Protein AF-A0A2P6RKP5-F1 (afdb_monomer_lite)

Radius of gyration: 16.76 Å; chains: 1; bounding box: 33×38×36 Å

Structure (mmCIF, N/CA/C/O backbone):
data_AF-A0A2P6RKP5-F1
#
_entry.id   AF-A0A2P6RKP5-F1
#
loop_
_atom_site.group_PDB
_atom_site.id
_atom_site.type_symbol
_atom_site.label_atom_id
_atom_site.label_alt_id
_atom_site.label_comp_id
_atom_site.label_asym_id
_atom_site.label_entity_id
_atom_site.label_seq_id
_atom_site.pdbx_PDB_ins_code
_atom_site.Cartn_x
_atom_site.Cartn_y
_atom_site.Cartn_z
_atom_site.occupancy
_atom_site.B_iso_or_equiv
_atom_site.auth_seq_id
_atom_site.auth_comp_id
_atom_site.auth_asym_id
_atom_site.auth_atom_id
_atom_site.pdbx_PDB_model_num
ATOM 1 N N . MET A 1 1 ? 1.418 -1.242 -13.454 1.00 87.12 1 MET A N 1
ATOM 2 C CA . MET A 1 1 ? 2.457 -1.497 -12.426 1.00 87.12 1 MET A CA 1
ATOM 3 C C . MET A 1 1 ? 1.834 -1.884 -11.076 1.00 87.12 1 MET A C 1
ATOM 5 O O . MET A 1 1 ? 0.778 -1.359 -10.727 1.00 87.12 1 MET A O 1
ATOM 9 N N . TRP A 1 2 ? 2.451 -2.793 -10.311 1.00 90.06 2 TRP A N 1
ATOM 10 C CA . TRP A 1 2 ? 1.971 -3.249 -8.994 1.00 90.06 2 TRP A CA 1
ATOM 11 C C . TRP A 1 2 ? 2.965 -2.906 -7.888 1.00 90.06 2 TRP A C 1
ATOM 13 O O . TRP A 1 2 ? 4.167 -2.836 -8.128 1.00 90.06 2 TRP A O 1
ATOM 23 N N . ILE A 1 3 ? 2.462 -2.688 -6.673 1.00 90.75 3 ILE A N 1
ATOM 24 C CA . ILE A 1 3 ? 3.276 -2.501 -5.470 1.00 90.75 3 ILE A CA 1
ATOM 25 C C . ILE A 1 3 ? 2.942 -3.581 -4.450 1.00 90.75 3 ILE A C 1
ATOM 27 O O . ILE A 1 3 ? 1.779 -3.775 -4.098 1.00 90.75 3 ILE A O 1
ATOM 31 N N . LEU A 1 4 ? 3.977 -4.267 -3.978 1.00 90.94 4 LEU A N 1
ATOM 32 C CA . LEU A 1 4 ? 3.897 -5.295 -2.953 1.00 90.94 4 LEU A CA 1
ATOM 33 C C . LEU A 1 4 ? 4.426 -4.735 -1.645 1.00 90.94 4 LEU A C 1
ATOM 35 O O . LEU A 1 4 ? 5.481 -4.104 -1.625 1.00 90.94 4 LEU A O 1
ATOM 39 N N . LYS A 1 5 ? 3.687 -4.960 -0.561 1.00 89.44 5 LYS A N 1
ATOM 40 C CA . LYS A 1 5 ? 4.073 -4.536 0.788 1.00 89.44 5 LYS A CA 1
ATOM 41 C C . LYS A 1 5 ? 3.845 -5.660 1.778 1.00 89.44 5 LYS A C 1
ATOM 43 O O . LYS A 1 5 ? 2.834 -6.358 1.697 1.00 89.44 5 LYS A O 1
ATOM 48 N N . VAL A 1 6 ? 4.749 -5.802 2.738 1.00 88.12 6 VAL A N 1
ATOM 49 C CA . VAL A 1 6 ? 4.544 -6.720 3.860 1.00 88.12 6 VAL A CA 1
ATOM 50 C C . VAL A 1 6 ? 3.456 -6.168 4.780 1.00 88.12 6 VAL A C 1
ATOM 52 O O . VAL A 1 6 ? 3.402 -4.969 5.048 1.00 88.12 6 VAL A O 1
ATOM 55 N N . TRP A 1 7 ? 2.583 -7.047 5.265 1.00 81.81 7 TRP A N 1
ATOM 56 C CA . TRP A 1 7 ? 1.406 -6.676 6.057 1.00 81.81 7 TRP A CA 1
ATOM 57 C C . TRP A 1 7 ? 1.733 -6.043 7.423 1.00 81.81 7 TRP A C 1
ATOM 59 O O . TRP A 1 7 ? 0.963 -5.215 7.902 1.00 81.81 7 TRP A O 1
ATOM 69 N N . ASN A 1 8 ? 2.855 -6.419 8.049 1.00 80.81 8 ASN A N 1
ATOM 70 C CA . ASN A 1 8 ? 3.230 -5.990 9.404 1.00 80.81 8 ASN A CA 1
ATOM 71 C C . ASN A 1 8 ? 4.451 -5.061 9.459 1.00 80.81 8 ASN A C 1
ATOM 73 O O . ASN A 1 8 ? 4.871 -4.680 10.552 1.00 80.81 8 ASN A O 1
ATOM 77 N N . MET A 1 9 ? 5.036 -4.705 8.312 1.00 77.81 9 MET A N 1
ATOM 78 C CA . MET A 1 9 ? 6.216 -3.845 8.271 1.00 77.81 9 MET A CA 1
ATOM 79 C C . MET A 1 9 ? 5.841 -2.418 7.884 1.00 77.81 9 MET A C 1
ATOM 81 O O . MET A 1 9 ? 4.965 -2.164 7.059 1.00 77.81 9 MET A O 1
ATOM 85 N N . ALA A 1 10 ? 6.544 -1.463 8.485 1.00 75.19 10 ALA A N 1
ATOM 86 C CA . ALA A 1 10 ? 6.400 -0.042 8.204 1.00 75.19 10 ALA A CA 1
ATOM 87 C C . ALA A 1 10 ? 7.679 0.511 7.559 1.00 75.19 10 ALA A C 1
ATOM 89 O O . ALA A 1 10 ? 8.705 -0.161 7.500 1.00 75.19 10 ALA A O 1
ATOM 90 N N . ARG A 1 11 ? 7.635 1.781 7.132 1.00 71.00 11 ARG A N 1
ATOM 91 C CA . ARG A 1 11 ? 8.797 2.536 6.616 1.00 71.00 11 ARG A CA 1
ATOM 92 C C . ARG A 1 11 ? 9.394 1.999 5.305 1.00 71.00 11 ARG A C 1
ATOM 94 O O . ARG A 1 11 ? 10.603 2.042 5.131 1.00 71.00 11 ARG A O 1
ATOM 101 N N . THR A 1 12 ? 8.556 1.508 4.389 1.00 72.19 12 THR A N 1
ATOM 102 C CA . THR A 1 12 ? 8.993 1.062 3.044 1.00 72.19 12 THR A CA 1
ATOM 103 C C . THR A 1 12 ? 9.926 -0.163 3.070 1.00 72.19 12 THR A C 1
ATOM 105 O O . THR A 1 12 ? 10.471 -0.553 2.042 1.00 72.19 12 THR A O 1
ATOM 108 N N . ILE A 1 13 ? 10.078 -0.818 4.225 1.00 76.19 13 ILE A N 1
ATOM 109 C CA . ILE A 1 13 ? 10.862 -2.048 4.354 1.00 76.19 13 ILE A CA 1
ATOM 110 C C . ILE A 1 13 ? 10.198 -3.134 3.499 1.00 76.19 13 ILE A C 1
ATOM 112 O O . ILE A 1 13 ? 8.990 -3.351 3.599 1.00 76.19 13 ILE A O 1
ATOM 116 N N . ASP A 1 14 ? 10.997 -3.765 2.636 1.00 78.25 14 ASP A N 1
ATOM 117 C CA . ASP A 1 14 ? 10.584 -4.858 1.746 1.00 78.25 14 ASP A CA 1
ATOM 118 C C . ASP A 1 14 ? 9.390 -4.508 0.830 1.00 78.25 14 ASP A C 1
ATOM 120 O O . ASP A 1 14 ? 8.468 -5.294 0.607 1.00 78.25 14 ASP A O 1
ATOM 124 N N . THR A 1 15 ? 9.372 -3.268 0.326 1.00 83.81 15 THR A N 1
ATOM 125 C CA . THR A 1 15 ? 8.399 -2.827 -0.678 1.00 83.81 15 THR A CA 1
ATOM 126 C C . THR A 1 15 ? 8.984 -2.977 -2.077 1.00 83.81 15 THR A C 1
ATOM 128 O O . THR A 1 15 ? 9.959 -2.309 -2.414 1.00 83.81 15 THR A O 1
ATOM 131 N N . THR A 1 16 ? 8.363 -3.800 -2.919 1.00 88.31 16 THR A N 1
ATOM 132 C CA . THR A 1 16 ? 8.781 -3.981 -4.318 1.00 88.31 16 THR A CA 1
ATOM 133 C C . THR A 1 16 ? 7.726 -3.422 -5.256 1.00 88.31 16 THR A C 1
ATOM 135 O O . THR A 1 16 ? 6.528 -3.613 -5.048 1.00 88.31 16 THR A O 1
ATOM 138 N N . VAL A 1 17 ? 8.165 -2.728 -6.303 1.00 89.94 17 VAL A N 1
ATOM 139 C CA . VAL A 1 17 ? 7.296 -2.235 -7.371 1.00 89.94 17 VAL A CA 1
ATOM 140 C C . VAL A 1 17 ? 7.691 -2.951 -8.653 1.00 89.94 17 VAL A C 1
ATOM 142 O O . VAL A 1 17 ? 8.833 -2.852 -9.086 1.00 89.94 17 VAL A O 1
ATOM 145 N N . THR A 1 18 ? 6.770 -3.712 -9.233 1.00 89.69 18 THR A N 1
ATOM 146 C CA . THR A 1 18 ? 7.022 -4.483 -10.455 1.00 89.69 18 THR A CA 1
ATOM 147 C C . THR A 1 18 ? 5.729 -4.673 -11.242 1.00 89.69 18 THR A C 1
ATOM 149 O O . THR A 1 18 ? 4.627 -4.624 -10.696 1.00 89.69 18 THR A O 1
ATOM 152 N N . ASP A 1 19 ? 5.844 -4.841 -12.548 1.00 91.31 19 ASP A N 1
ATOM 153 C CA . ASP A 1 19 ? 4.776 -5.244 -13.460 1.00 91.31 19 ASP A CA 1
ATOM 154 C C . ASP A 1 19 ? 4.884 -6.722 -13.876 1.00 91.31 19 ASP A C 1
ATOM 156 O O . ASP A 1 19 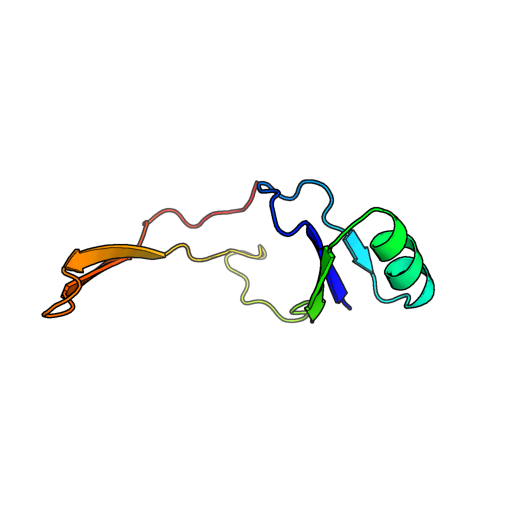? 3.940 -7.264 -14.450 1.00 91.31 19 ASP A O 1
ATOM 160 N N . ASN A 1 20 ? 5.989 -7.392 -13.536 1.00 92.25 20 ASN A N 1
ATOM 161 C CA . ASN A 1 20 ? 6.233 -8.779 -13.895 1.00 92.25 20 ASN A CA 1
ATOM 162 C C . ASN A 1 20 ? 5.524 -9.741 -12.931 1.00 92.25 20 ASN A C 1
ATOM 164 O O . ASN A 1 20 ? 5.872 -9.854 -11.753 1.00 92.25 20 ASN A O 1
ATOM 168 N N . LEU A 1 21 ? 4.572 -10.506 -13.466 1.00 90.31 21 LEU A N 1
ATOM 169 C CA . LEU A 1 21 ? 3.813 -11.501 -12.713 1.00 90.31 21 LEU A CA 1
ATOM 170 C C . LEU A 1 21 ? 4.697 -12.595 -12.093 1.00 90.31 21 LEU A C 1
ATOM 172 O O . LEU A 1 21 ? 4.451 -13.008 -10.962 1.00 90.31 21 LEU A O 1
ATOM 176 N N . TYR A 1 22 ? 5.747 -13.042 -12.784 1.00 93.44 22 TYR A N 1
ATOM 177 C CA . TYR A 1 22 ? 6.646 -14.075 -12.260 1.00 93.44 22 TYR A CA 1
ATOM 178 C C . TYR A 1 22 ? 7.395 -13.588 -11.019 1.00 93.44 22 TYR A C 1
ATOM 180 O O . TYR A 1 22 ? 7.510 -14.318 -10.036 1.00 93.44 22 TYR A O 1
ATOM 188 N N . ALA A 1 23 ? 7.853 -12.333 -11.039 1.00 90.81 23 ALA A N 1
ATOM 189 C CA . ALA A 1 23 ? 8.507 -11.718 -9.890 1.00 90.81 23 ALA A CA 1
ATOM 190 C C . ALA A 1 23 ? 7.542 -11.602 -8.699 1.00 90.81 23 ALA A C 1
ATOM 192 O O . ALA A 1 23 ? 7.920 -11.908 -7.572 1.00 90.81 23 ALA A O 1
ATOM 193 N N . ILE A 1 24 ? 6.280 -11.238 -8.954 1.00 90.81 24 ILE A N 1
ATOM 194 C CA . ILE A 1 24 ? 5.221 -11.182 -7.935 1.00 90.81 24 ILE A CA 1
ATOM 195 C C . ILE A 1 24 ? 5.030 -12.543 -7.264 1.00 90.81 24 ILE A C 1
ATOM 197 O O . ILE A 1 24 ? 5.043 -12.618 -6.039 1.00 90.81 24 ILE A O 1
ATOM 201 N N . ILE A 1 25 ? 4.900 -13.618 -8.046 1.00 91.12 25 ILE A N 1
ATOM 202 C CA . ILE A 1 25 ? 4.690 -14.973 -7.517 1.00 91.12 25 ILE A CA 1
ATOM 203 C C . ILE A 1 25 ? 5.867 -15.401 -6.632 1.00 91.12 25 ILE A C 1
ATOM 205 O O . ILE A 1 25 ? 5.647 -15.867 -5.518 1.00 91.12 25 ILE A O 1
ATOM 209 N N . ARG A 1 26 ? 7.112 -15.167 -7.069 1.00 92.38 26 ARG A N 1
ATOM 210 C CA . ARG A 1 26 ? 8.307 -15.482 -6.265 1.00 92.38 26 ARG A CA 1
ATOM 211 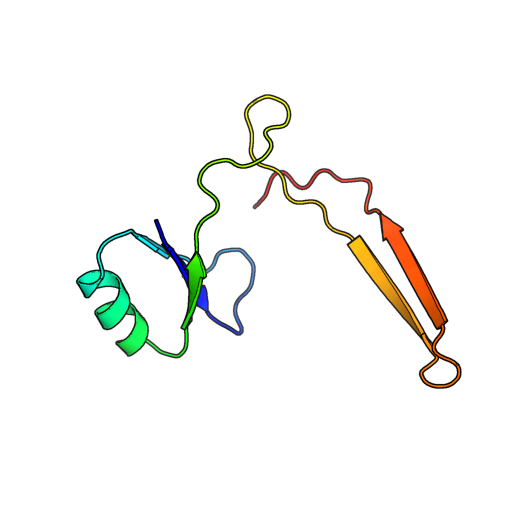C C . ARG A 1 26 ? 8.391 -14.667 -4.980 1.00 92.38 26 ARG A C 1
ATOM 213 O O . ARG A 1 26 ? 8.759 -15.195 -3.939 1.00 92.38 26 ARG A O 1
ATOM 220 N N . LEU A 1 27 ? 8.004 -13.393 -5.015 1.00 88.81 27 LEU A N 1
ATOM 221 C CA . LEU A 1 27 ? 7.980 -12.560 -3.811 1.00 88.81 27 LEU A CA 1
ATOM 222 C C . LEU A 1 27 ? 6.972 -13.076 -2.780 1.00 88.81 27 LEU A C 1
ATOM 224 O O . LEU A 1 27 ? 7.245 -12.989 -1.584 1.00 88.81 27 LEU A O 1
ATOM 228 N N . MET A 1 28 ? 5.848 -13.650 -3.215 1.00 87.06 28 MET A N 1
ATOM 229 C CA . MET A 1 28 ? 4.858 -14.243 -2.310 1.00 87.06 28 MET A CA 1
ATOM 230 C C . MET A 1 28 ? 5.383 -15.485 -1.571 1.00 87.06 28 MET A C 1
ATOM 232 O O . MET A 1 28 ? 4.908 -15.774 -0.475 1.00 87.06 28 MET A O 1
ATOM 236 N N . GLU A 1 29 ? 6.388 -16.187 -2.108 1.00 90.00 29 GLU A N 1
ATOM 237 C CA . GLU A 1 29 ? 7.019 -17.338 -1.436 1.00 90.00 29 GLU A CA 1
ATOM 238 C C . GLU A 1 29 ? 7.769 -16.916 -0.158 1.00 90.00 29 GLU A C 1
ATOM 240 O O . GLU A 1 29 ? 7.885 -17.696 0.783 1.00 90.00 29 GLU A O 1
ATOM 245 N N . THR A 1 30 ? 8.234 -15.662 -0.082 1.00 86.06 30 THR A N 1
ATOM 246 C CA . THR A 1 30 ? 8.973 -15.130 1.084 1.00 86.06 30 THR A CA 1
ATOM 247 C C . THR A 1 30 ? 8.077 -14.770 2.276 1.00 86.06 30 THR A C 1
ATOM 249 O O . THR A 1 30 ? 8.573 -14.352 3.322 1.00 86.06 30 THR A O 1
ATOM 252 N N . GLY A 1 31 ? 6.756 -14.899 2.127 1.00 87.19 31 GLY A N 1
ATOM 253 C CA . GLY A 1 31 ? 5.772 -14.631 3.170 1.00 87.19 31 GLY A CA 1
ATOM 254 C C . GLY A 1 31 ? 4.601 -13.764 2.697 1.00 87.19 31 GLY A C 1
ATOM 255 O O . GLY A 1 31 ? 4.576 -13.283 1.562 1.00 87.19 31 GLY A O 1
ATOM 256 N N . PRO A 1 32 ? 3.610 -13.531 3.576 1.00 88.62 32 PRO A N 1
ATOM 257 C CA . PRO A 1 32 ? 2.391 -12.810 3.226 1.00 88.62 32 PRO A CA 1
ATOM 258 C C . PRO A 1 32 ? 2.687 -11.355 2.844 1.00 88.62 32 PRO A C 1
ATOM 260 O O . PRO A 1 32 ? 3.115 -10.538 3.665 1.00 88.62 32 PRO A O 1
ATOM 263 N N . LYS A 1 33 ? 2.411 -11.022 1.584 1.00 90.38 33 LYS A N 1
ATOM 264 C CA . LYS A 1 33 ? 2.506 -9.671 1.033 1.00 90.38 33 LYS A CA 1
ATOM 265 C C . LYS A 1 33 ? 1.168 -9.268 0.429 1.00 90.38 33 LYS A C 1
ATOM 267 O O . LYS A 1 33 ? 0.436 -10.084 -0.123 1.00 90.38 33 LYS A O 1
ATOM 272 N N . ILE A 1 34 ? 0.848 -7.987 0.540 1.00 89.62 34 ILE A N 1
ATOM 273 C CA . ILE A 1 34 ? -0.340 -7.392 -0.062 1.00 89.62 34 ILE A CA 1
ATOM 274 C C . ILE A 1 34 ? 0.083 -6.793 -1.396 1.00 89.62 34 ILE A C 1
ATOM 276 O O . ILE A 1 34 ? 0.948 -5.915 -1.435 1.00 89.62 34 ILE A O 1
ATOM 280 N N . CYS A 1 35 ? -0.535 -7.262 -2.477 1.00 90.38 35 CYS A N 1
ATOM 281 C CA . CYS A 1 35 ? -0.375 -6.687 -3.805 1.00 90.38 35 CYS A CA 1
ATOM 282 C C . CYS A 1 35 ? -1.458 -5.627 -4.032 1.00 90.38 35 CYS A C 1
ATOM 284 O O . CYS A 1 35 ? -2.652 -5.909 -3.935 1.00 90.38 35 CYS A O 1
ATOM 286 N N . GLN A 1 36 ? -1.043 -4.398 -4.327 1.00 89.31 36 GLN A N 1
ATOM 287 C CA . GLN A 1 36 ? -1.934 -3.278 -4.607 1.00 89.31 36 GLN A CA 1
ATOM 288 C C . GLN A 1 36 ? -1.593 -2.678 -5.973 1.00 89.31 36 GLN A C 1
ATOM 290 O O . GLN A 1 36 ? -0.424 -2.579 -6.352 1.00 89.31 36 GLN A O 1
ATOM 295 N N . LYS A 1 37 ? -2.613 -2.232 -6.715 1.00 90.81 37 LYS A N 1
ATOM 296 C CA . LYS A 1 37 ? -2.406 -1.486 -7.961 1.00 90.81 37 LYS A CA 1
ATOM 297 C C . LYS A 1 37 ? -1.609 -0.213 -7.668 1.00 90.81 37 LYS A C 1
ATOM 299 O O . LYS A 1 37 ? -2.011 0.595 -6.827 1.00 90.81 37 LYS A O 1
ATOM 304 N N . TYR A 1 38 ? -0.484 -0.029 -8.357 1.00 90.00 38 TYR A N 1
ATOM 305 C CA . TYR A 1 38 ? 0.290 1.198 -8.228 1.00 90.00 38 TYR A CA 1
ATOM 306 C C . TYR A 1 38 ? -0.443 2.347 -8.928 1.00 90.00 38 TYR A C 1
ATOM 308 O O . TYR A 1 38 ? -0.942 2.201 -10.042 1.00 90.00 38 TYR A O 1
ATOM 316 N N . ILE A 1 39 ? -0.511 3.503 -8.267 1.00 89.12 39 ILE A N 1
ATOM 317 C CA . ILE A 1 39 ? -1.095 4.716 -8.845 1.00 89.12 39 ILE A CA 1
ATOM 318 C C . ILE A 1 39 ? -0.031 5.380 -9.719 1.00 89.12 39 ILE A C 1
ATOM 320 O O . ILE A 1 39 ? 0.896 6.003 -9.198 1.00 89.12 39 ILE A O 1
ATOM 324 N N . GLU A 1 40 ? -0.181 5.220 -11.031 1.00 86.56 40 GLU A N 1
ATOM 325 C CA . GLU A 1 40 ? 0.756 5.700 -12.059 1.00 86.56 40 GLU A CA 1
ATOM 326 C C . GLU A 1 40 ? 0.679 7.218 -12.267 1.00 86.56 40 GLU A C 1
ATOM 328 O O . GLU A 1 40 ? 1.692 7.845 -12.556 1.00 86.56 40 GLU A O 1
ATOM 333 N N . HIS A 1 41 ? -0.486 7.823 -12.011 1.00 89.12 41 HIS A N 1
ATOM 334 C CA . HIS A 1 41 ? -0.724 9.262 -12.163 1.00 89.12 41 HIS A CA 1
ATOM 335 C C . HIS A 1 41 ? -1.048 9.914 -10.803 1.00 89.12 41 HIS A C 1
ATOM 337 O O . HIS A 1 41 ? -2.209 10.218 -10.524 1.00 89.12 41 HIS A O 1
ATOM 343 N N . PRO A 1 42 ? -0.067 10.067 -9.889 1.00 86.75 42 PRO A N 1
ATOM 344 C CA . PRO A 1 42 ? -0.296 10.713 -8.600 1.00 86.75 42 PRO A CA 1
ATOM 345 C C . PRO A 1 42 ? -0.393 12.240 -8.739 1.00 86.75 42 PRO A C 1
ATOM 347 O O . PRO A 1 42 ? 0.242 12.837 -9.605 1.00 86.75 42 PRO A O 1
ATOM 350 N N . ALA A 1 43 ? -1.104 12.890 -7.814 1.00 86.88 43 ALA A N 1
ATOM 351 C CA . ALA A 1 43 ? -1.016 14.338 -7.658 1.00 86.88 43 ALA A CA 1
ATOM 352 C C . ALA A 1 43 ? 0.405 14.731 -7.214 1.00 86.88 43 ALA A C 1
ATOM 354 O O . ALA A 1 43 ? 0.938 14.198 -6.234 1.00 86.88 43 ALA A O 1
ATOM 355 N N . LEU A 1 44 ? 1.021 15.658 -7.945 1.00 86.31 44 LEU A N 1
ATOM 356 C CA . LEU A 1 44 ? 2.373 16.141 -7.684 1.00 86.31 44 LEU A CA 1
ATOM 357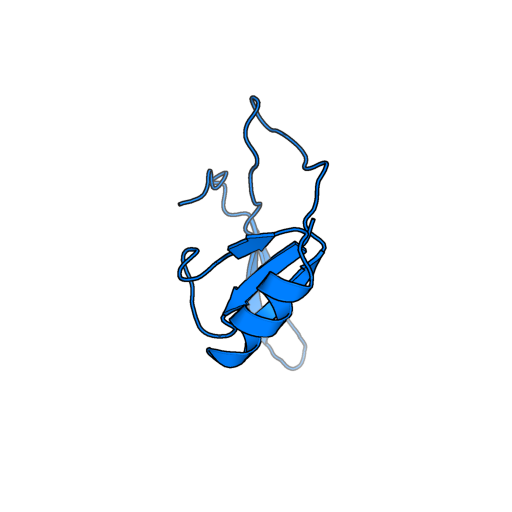 C C . LEU A 1 44 ? 2.302 17.520 -7.032 1.00 86.31 44 LEU A C 1
ATOM 359 O O . LEU A 1 44 ? 1.665 18.428 -7.557 1.00 86.31 44 LEU A O 1
ATOM 363 N N . PHE A 1 45 ? 3.002 17.702 -5.915 1.00 83.81 45 PHE A N 1
ATOM 364 C CA . PHE A 1 45 ? 3.249 19.025 -5.348 1.00 83.81 45 PHE A CA 1
ATOM 365 C C . PHE A 1 45 ? 4.720 19.358 -5.578 1.00 83.81 45 PHE A C 1
ATOM 367 O O . PHE A 1 45 ? 5.594 18.597 -5.166 1.00 83.81 45 PHE A O 1
ATOM 374 N N . LYS A 1 46 ? 5.015 20.452 -6.293 1.00 85.56 46 LYS A N 1
ATOM 375 C CA . LYS A 1 46 ? 6.389 20.821 -6.698 1.00 85.56 46 LYS A CA 1
ATOM 376 C C . LYS A 1 46 ? 7.179 19.642 -7.305 1.00 85.56 46 LYS A C 1
ATOM 378 O O . LYS A 1 46 ? 8.321 19.392 -6.928 1.00 85.56 46 LYS A O 1
ATOM 383 N N . VAL A 1 47 ? 6.550 18.896 -8.220 1.00 83.44 47 VAL A N 1
ATOM 384 C CA . VAL A 1 47 ? 7.152 17.749 -8.939 1.00 83.44 47 VAL A CA 1
ATOM 385 C C . VAL A 1 47 ? 7.509 16.550 -8.041 1.00 83.44 47 VAL A C 1
ATOM 387 O O . VAL A 1 47 ? 8.179 15.625 -8.484 1.00 83.44 47 VAL A O 1
ATOM 390 N N . ARG A 1 48 ? 7.044 16.490 -6.783 1.00 82.81 48 ARG A N 1
ATOM 391 C CA . ARG A 1 48 ? 7.201 15.279 -5.958 1.00 82.81 48 ARG A CA 1
ATOM 392 C C . ARG A 1 48 ? 5.859 14.734 -5.489 1.00 82.81 48 ARG A C 1
ATOM 394 O O . ARG A 1 48 ? 4.916 15.474 -5.202 1.00 82.81 48 ARG A O 1
ATOM 401 N N . LYS A 1 49 ? 5.790 13.406 -5.423 1.00 84.12 49 LYS A N 1
ATOM 402 C CA . LYS A 1 49 ? 4.657 12.669 -4.865 1.00 84.12 49 LYS A CA 1
ATOM 403 C C . LYS A 1 49 ? 4.617 12.901 -3.360 1.00 84.12 49 LYS A C 1
ATOM 405 O O . LYS A 1 49 ? 5.636 12.774 -2.683 1.00 84.12 49 LYS A O 1
ATOM 410 N N . PHE A 1 50 ? 3.439 13.206 -2.839 1.00 84.56 50 PHE A N 1
ATOM 411 C CA . PHE A 1 50 ? 3.228 13.383 -1.409 1.00 84.56 50 PHE A CA 1
ATOM 412 C C . PHE A 1 50 ? 2.095 12.486 -0.924 1.00 84.56 50 PHE A C 1
ATOM 414 O O . PHE A 1 50 ? 1.191 12.122 -1.676 1.00 84.56 50 PHE A O 1
ATOM 421 N N . GLY A 1 51 ? 2.175 12.097 0.345 1.00 81.31 51 GLY A N 1
ATOM 422 C CA . GLY A 1 51 ? 1.060 11.487 1.055 1.00 81.31 51 GLY A CA 1
ATOM 423 C C . GLY A 1 51 ? 0.450 12.499 2.015 1.00 81.31 51 GLY A C 1
ATOM 424 O O . GLY A 1 51 ? 1.179 13.233 2.682 1.00 81.31 51 GLY A O 1
ATOM 425 N N . ILE A 1 52 ? -0.876 12.512 2.118 1.00 83.56 52 ILE A N 1
ATOM 426 C CA . ILE A 1 52 ? -1.577 13.234 3.182 1.00 83.56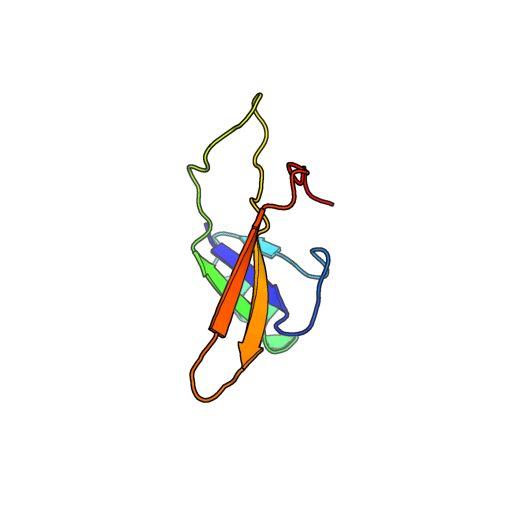 52 ILE A CA 1
ATOM 427 C C . ILE A 1 52 ? -1.771 12.262 4.343 1.00 83.56 52 ILE A C 1
ATOM 429 O O . ILE A 1 52 ? -2.229 11.137 4.144 1.00 83.56 52 ILE A O 1
ATOM 433 N N . ARG A 1 53 ? -1.401 12.678 5.557 1.00 84.56 53 ARG A N 1
ATOM 434 C CA . ARG A 1 53 ? -1.632 11.894 6.774 1.00 84.56 53 ARG A CA 1
ATOM 435 C C . ARG A 1 53 ? -2.701 12.568 7.624 1.00 84.56 53 ARG A C 1
ATOM 437 O O . ARG A 1 53 ? -2.485 13.661 8.145 1.00 84.56 53 ARG A O 1
ATOM 444 N N . TYR A 1 54 ? -3.831 11.889 7.774 1.00 86.69 54 TYR A N 1
ATOM 445 C CA . TYR A 1 54 ? -4.886 12.275 8.704 1.00 86.69 54 TYR A CA 1
ATOM 446 C C . TYR A 1 54 ? -4.678 11.556 10.032 1.00 86.69 54 TYR A C 1
ATOM 448 O O . TYR A 1 54 ? -4.421 10.352 10.058 1.00 86.69 54 TYR A O 1
ATOM 456 N N . ILE A 1 55 ? -4.791 12.295 11.131 1.00 87.81 55 ILE A N 1
ATOM 457 C CA . ILE A 1 55 ? -4.836 11.731 12.475 1.00 87.81 55 ILE A CA 1
ATOM 458 C C . ILE A 1 55 ? -6.311 11.621 12.843 1.00 87.81 55 ILE A C 1
ATOM 460 O O . ILE A 1 55 ? -7.012 12.628 12.960 1.00 87.81 55 ILE A O 1
ATOM 464 N N . VAL A 1 56 ? -6.781 10.386 12.986 1.00 89.50 56 VAL A N 1
ATOM 465 C CA . VAL A 1 56 ? -8.152 10.078 13.396 1.00 89.50 56 VAL A CA 1
ATOM 466 C C . VAL A 1 56 ? -8.121 9.698 14.871 1.00 89.50 56 VAL A C 1
ATOM 468 O O . VAL A 1 56 ? -7.491 8.709 15.237 1.00 89.50 56 VAL A O 1
ATOM 471 N N . LEU A 1 57 ? -8.798 10.470 15.719 1.00 91.00 57 LEU A N 1
ATOM 472 C CA . LEU A 1 57 ? -8.965 10.159 17.136 1.00 91.00 57 LEU A CA 1
ATOM 473 C C . LEU A 1 57 ? -10.401 9.710 17.378 1.00 91.00 57 LEU A C 1
ATOM 475 O O . LEU A 1 57 ? -11.340 10.475 17.183 1.00 91.00 57 LEU A O 1
ATOM 479 N N . ARG A 1 58 ? -10.583 8.481 17.852 1.00 89.88 58 ARG A N 1
ATOM 480 C CA . ARG A 1 58 ? -11.892 7.992 18.288 1.00 89.88 58 ARG A CA 1
ATOM 481 C C . ARG A 1 58 ? -12.005 8.147 19.804 1.00 89.88 58 ARG A C 1
ATOM 483 O O . ARG A 1 58 ? -11.263 7.502 20.532 1.00 89.88 58 ARG A O 1
ATOM 490 N N . GLN A 1 59 ? -12.920 9.001 20.265 1.00 89.00 59 GLN A N 1
ATOM 491 C CA . GLN A 1 59 ? -13.125 9.301 21.689 1.00 89.00 59 GLN A CA 1
ATOM 492 C C . GLN A 1 59 ? -14.080 8.313 22.373 1.00 89.00 59 GLN A C 1
ATOM 494 O O . GLN A 1 59 ? -13.890 7.988 23.538 1.00 89.00 59 GLN A O 1
ATOM 499 N N . SER A 1 60 ? -15.116 7.842 21.677 1.00 88.00 60 SER A N 1
ATOM 500 C CA . SER A 1 60 ? -16.068 6.870 22.228 1.00 88.00 60 SER A CA 1
ATOM 501 C C . SER A 1 60 ? -16.537 5.900 21.149 1.00 88.00 60 SER A C 1
ATOM 503 O O . SER A 1 60 ? -16.520 6.228 19.958 1.00 88.00 60 SER A O 1
ATOM 505 N N . LEU A 1 61 ? -16.918 4.692 21.571 1.00 86.94 61 LEU A N 1
ATOM 506 C CA . LEU A 1 61 ? -17.484 3.651 20.714 1.00 86.94 61 LEU A CA 1
ATOM 507 C C . LEU A 1 61 ? -19.012 3.777 20.627 1.00 86.94 61 LEU A C 1
ATOM 509 O O . LEU A 1 61 ? -19.554 3.625 19.539 1.00 86.94 61 LEU A O 1
ATOM 513 N N . ASN A 1 62 ? -19.683 4.110 21.735 1.00 86.62 62 ASN A N 1
ATOM 514 C CA . ASN A 1 62 ? -21.139 4.227 21.836 1.00 86.62 62 ASN A CA 1
ATOM 515 C C . ASN A 1 62 ? -21.521 5.363 22.806 1.00 86.62 62 ASN A C 1
ATOM 517 O O . ASN A 1 62 ? -21.392 5.186 24.016 1.00 86.62 62 ASN A O 1
ATOM 521 N N . PRO A 1 63 ? -21.979 6.529 22.312 1.00 83.38 63 PRO A N 1
ATOM 522 C CA . PRO A 1 63 ? -22.091 6.903 20.898 1.00 83.38 63 PRO A CA 1
ATOM 523 C C . PRO A 1 63 ? -20.709 7.082 20.246 1.00 83.38 63 PRO A C 1
ATOM 525 O O . PRO A 1 63 ? -19.775 7.558 20.892 1.00 83.38 63 PRO A O 1
ATOM 528 N N . THR A 1 64 ? -20.562 6.716 18.966 1.00 87.00 64 THR A N 1
ATOM 529 C CA . THR A 1 64 ? -19.281 6.882 18.261 1.00 87.00 64 THR A CA 1
ATOM 530 C C . THR A 1 64 ? -18.955 8.366 18.091 1.00 87.00 64 THR A C 1
ATOM 532 O O . THR A 1 64 ? -19.640 9.083 17.368 1.00 8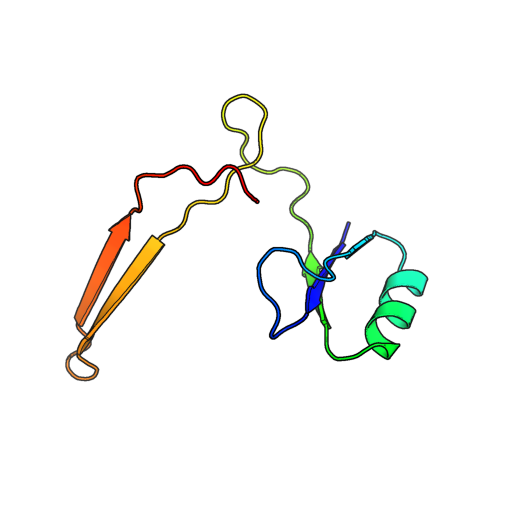7.00 64 THR A O 1
ATOM 535 N N . LYS A 1 65 ? -17.885 8.822 18.748 1.00 89.00 65 LYS A N 1
ATOM 536 C CA . LYS A 1 65 ? -17.340 10.181 18.613 1.00 89.00 65 LYS A CA 1
ATOM 537 C C . LYS A 1 65 ? -15.958 10.097 17.977 1.00 89.00 65 LYS A C 1
ATOM 539 O O . LYS A 1 65 ? -15.077 9.434 18.527 1.00 89.00 65 LYS A O 1
ATOM 544 N N . ILE A 1 66 ? -15.777 10.737 16.825 1.00 92.06 66 ILE A N 1
ATOM 545 C CA . ILE A 1 66 ? -14.528 10.731 16.053 1.00 92.06 66 ILE A CA 1
ATOM 546 C C . ILE A 1 66 ? -14.118 12.179 15.788 1.00 92.06 66 ILE A C 1
ATOM 548 O O . ILE A 1 66 ? -14.934 12.989 15.362 1.00 92.06 66 ILE A O 1
ATOM 552 N N . PHE A 1 67 ? -12.846 12.483 16.015 1.00 90.00 67 PHE A N 1
ATOM 553 C CA . PHE A 1 67 ? -12.210 13.747 15.684 1.00 90.00 67 PHE A CA 1
ATOM 554 C C . PHE A 1 67 ? -11.185 13.520 14.577 1.00 90.00 67 PHE A C 1
ATOM 556 O O . PHE A 1 67 ? -10.443 12.535 14.585 1.00 90.00 67 PHE A O 1
ATOM 563 N N . LEU A 1 68 ? -11.145 14.448 13.628 1.00 90.25 68 LEU A N 1
ATOM 564 C CA . LEU A 1 68 ? -10.192 14.454 12.528 1.00 90.25 68 LEU A CA 1
ATOM 565 C C . LEU A 1 68 ? -9.251 15.637 12.710 1.00 90.25 68 LEU A C 1
ATOM 567 O O . LEU A 1 68 ? -9.697 16.772 12.846 1.00 90.25 68 LEU A O 1
ATOM 571 N N . SER A 1 69 ? -7.951 15.367 12.693 1.00 86.56 69 SER A N 1
ATOM 572 C CA . SER A 1 69 ? -6.920 16.398 12.666 1.00 86.56 69 SER A CA 1
ATOM 573 C C . SER A 1 69 ? -6.003 16.174 11.471 1.00 86.56 69 SER A C 1
ATOM 575 O O . SER A 1 69 ? -5.557 15.055 11.199 1.00 86.56 69 SER A O 1
ATOM 577 N N . VAL A 1 70 ? -5.732 17.244 10.727 1.00 79.75 70 VAL A N 1
ATOM 578 C CA . VAL A 1 70 ? -4.779 17.217 9.618 1.00 79.75 70 VAL A CA 1
ATOM 579 C C . VAL A 1 70 ? -3.398 17.503 10.189 1.00 79.75 70 VAL A C 1
ATOM 581 O O . VAL A 1 70 ? -3.153 18.571 10.748 1.00 79.75 70 VAL A O 1
ATOM 584 N N . CYS A 1 71 ? -2.467 16.564 10.033 1.00 65.44 71 CYS A N 1
ATOM 585 C CA . CYS A 1 71 ? -1.073 16.850 10.333 1.00 65.44 71 CYS A CA 1
ATOM 586 C C . CYS A 1 71 ? -0.548 17.801 9.247 1.00 65.44 71 CYS A C 1
ATOM 588 O O . CYS A 1 71 ? -0.367 17.388 8.104 1.00 65.44 71 CYS A O 1
ATOM 590 N N . GLY A 1 72 ? -0.292 19.068 9.589 1.00 58.03 72 GLY A N 1
ATOM 591 C CA . GLY A 1 72 ? 0.196 20.108 8.665 1.00 58.03 72 GLY A CA 1
ATOM 592 C C . GLY A 1 72 ? 1.591 19.865 8.067 1.00 58.03 72 GLY A C 1
ATOM 593 O O . GLY A 1 72 ? 2.176 20.765 7.471 1.00 58.03 72 GLY A O 1
ATOM 594 N N . LYS A 1 73 ? 2.152 18.661 8.212 1.00 56.62 73 LYS A N 1
ATOM 595 C CA . LYS A 1 73 ? 3.378 18.249 7.533 1.00 56.62 73 LYS A CA 1
ATOM 596 C C . LYS A 1 73 ? 3.002 17.487 6.268 1.00 56.62 73 LYS A C 1
ATOM 598 O O . LYS A 1 73 ? 2.598 16.327 6.337 1.00 56.62 73 LYS A O 1
ATOM 603 N N . ILE A 1 74 ? 3.191 18.130 5.112 1.00 57.62 74 ILE A N 1
ATOM 604 C CA . ILE A 1 74 ? 3.336 17.420 3.835 1.00 57.62 74 ILE A CA 1
ATOM 605 C C . ILE A 1 74 ? 4.483 16.440 4.034 1.00 57.62 74 ILE A C 1
ATOM 60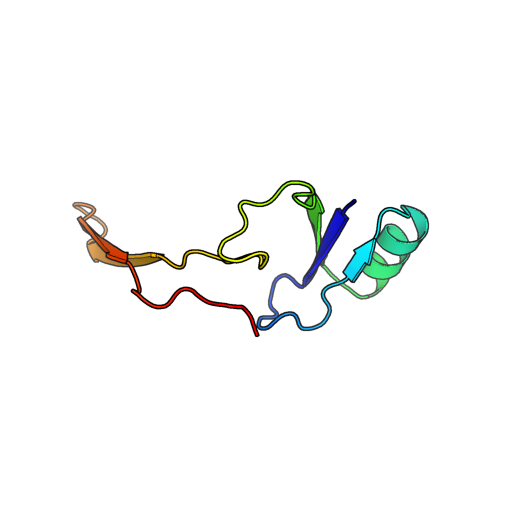7 O O . ILE A 1 74 ? 5.645 16.834 4.151 1.00 57.62 74 ILE A O 1
ATOM 611 N N . LEU A 1 75 ? 4.139 15.162 4.137 1.00 56.00 75 LEU A N 1
ATOM 612 C CA . LEU A 1 75 ? 5.128 14.117 4.258 1.00 56.00 75 LEU A CA 1
ATOM 613 C C . LEU A 1 75 ? 5.641 13.815 2.858 1.00 56.00 75 LEU A C 1
ATOM 615 O O . LEU A 1 75 ? 5.115 12.973 2.126 1.00 56.00 75 LEU A O 1
ATOM 619 N N . TRP A 1 76 ? 6.675 14.567 2.493 1.00 49.50 76 TRP A N 1
ATOM 620 C CA . TRP A 1 76 ? 7.712 14.079 1.602 1.00 49.50 76 TRP A CA 1
ATOM 621 C C . TRP A 1 76 ? 8.243 12.820 2.284 1.00 49.50 76 TRP A C 1
ATOM 623 O O . TRP A 1 76 ? 8.739 12.893 3.405 1.00 49.50 76 TRP A O 1
ATOM 633 N N . TRP A 1 77 ? 7.936 11.661 1.720 1.00 45.94 77 TRP A N 1
ATOM 634 C CA . TRP A 1 77 ? 8.174 10.377 2.368 1.00 45.94 77 TRP A CA 1
ATOM 635 C C . TRP A 1 77 ? 9.635 10.204 2.829 1.00 45.94 77 TRP A C 1
ATOM 637 O O . TRP A 1 77 ? 10.546 10.806 2.262 1.00 45.94 77 TRP A O 1
ATOM 647 N N . ILE A 1 78 ? 9.799 9.374 3.869 1.00 41.66 78 ILE A N 1
ATOM 648 C CA . ILE A 1 78 ? 10.990 8.531 4.085 1.00 41.66 78 ILE A CA 1
ATOM 649 C C . ILE A 1 78 ? 11.365 7.848 2.771 1.00 41.66 78 ILE A C 1
ATOM 651 O O . ILE A 1 78 ? 10.420 7.340 2.120 1.00 41.66 78 ILE A O 1
#

Sequence (78 aa):
MWILKVWNMARTIDTTVTDNLYAIIRLMETGPKICQKYIEHPALFKVRKFGIRYIVLRQSLNPTKIFLSVCGKILWWI

InterPro domains:
  IPR004344 Tubulin-tyrosine ligase/Tubulin polyglutamylase [PF03133] (1-68)
  IPR004344 Tubulin-tyrosine ligase/Tubulin polyglutamylase [PS51221] (1-78)
  IPR027749 Tubulin--tyrosine ligase-like protein 12 [PTHR46088] (1-69)

pLDDT: mean 83.4, std 11.17, range [41.66, 93.44]

Organism: Rosa chinensis (NCBI:txid74649)

Secondary structure (DSSP, 8-state):
-EEEEETT--TTTT-EEE--HHHHHHHHHTS-EEEEE--SSPPEETTEE-B--EEEEEEEETTEEEEEEE-S--B---

Foldseek 3Di:
DKWKDDPPDDQCPPIDDDPDPVVVVVSCVVDDIDIDDDDPDADDDVNAHWDWDWDWDFPDDVVTDIDIDTDPDGDPGD